Protein AF-K1TYY1-F1 (afdb_monomer_lite)

Secondary structure (DSSP, 8-state):
-EEEEEEEEE--SSSSS-SEEEE--S--SEEEEEEEE-HHHHHTT----TT-EEEEEEE-TTS-EEEEEEE-TT--S---SSSSSS-SS-SSTTSTTEEEEEETTEEEEEEE--TT-EEEEEE-S-TT--S--EEEEEEEEEPP---PPPPPP--PPPPPP-PPP-

Sequence (166 aa):
PKPVQTKADISFTDGKTPSYTYTVKGDIDALKVDVALSADAAAAGSGWNDYCSAGVAVKNPDGTVKYYQWGGASIAWAWDVNGDGVGDTKDGVGTETWVGTVGADGGQLSIPVVKGAVVDFYCLSWDKYKGVQYTLTINDEEAAVEPGEPEEPTKPGETEDPAEPG

Foldseek 3Di:
DDKDKDKDFAFADPQQAFRDKDWAQAQDQWKKKWKAFDPVCVVVVLPADQQFKKKKWKQAPVRDIAIAMEEHPPQQDADDNPPPPDGSAHGDDPGPRYFWYAHNGTTMGTGGYGHGIMMGIHGPDSNVDGDGGMMMIITHDRDDDDPPDPDDPDPDDDDDDDDDDD

Organism: NCBI:txid408170

Structure (mmCIF, N/CA/C/O backbone):
data_AF-K1TYY1-F1
#
_entry.id   AF-K1TYY1-F1
#
loop_
_atom_site.group_PDB
_atom_site.id
_atom_site.type_symbol
_atom_site.label_atom_id
_atom_site.label_alt_id
_atom_site.label_comp_id
_atom_site.label_asym_id
_atom_site.label_entity_id
_atom_site.label_seq_id
_atom_site.pdbx_PDB_ins_code
_atom_site.Cartn_x
_atom_site.Cartn_y
_atom_site.Cartn_z
_atom_site.occupancy
_atom_site.B_iso_or_equiv
_atom_site.auth_seq_id
_atom_site.auth_comp_id
_atom_site.auth_asym_id
_atom_site.auth_atom_id
_atom_site.pdbx_PDB_model_num
ATOM 1 N N . PRO A 1 1 ? -23.872 7.475 1.671 1.00 59.47 1 PRO A N 1
ATOM 2 C CA . PRO A 1 1 ? -22.390 7.472 1.771 1.00 59.47 1 PRO A CA 1
ATOM 3 C C . PRO A 1 1 ? -21.794 8.549 0.863 1.00 59.47 1 PRO A C 1
ATOM 5 O O . PRO A 1 1 ? -22.137 8.602 -0.318 1.00 59.47 1 PRO A O 1
ATOM 8 N N . LYS A 1 2 ? -20.972 9.446 1.410 1.00 57.28 2 LYS A N 1
ATOM 9 C CA . LYS A 1 2 ? -20.237 10.402 0.576 1.00 57.28 2 LYS A CA 1
ATOM 10 C C . LYS A 1 2 ? -18.851 9.804 0.335 1.00 57.28 2 LYS A C 1
ATOM 12 O O . LYS A 1 2 ? -18.134 9.621 1.316 1.00 57.28 2 LYS A O 1
ATOM 17 N N . PRO A 1 3 ? -18.469 9.493 -0.915 1.00 67.31 3 PRO A N 1
ATOM 18 C CA . PRO A 1 3 ? -17.121 9.016 -1.177 1.00 67.31 3 PRO A CA 1
ATOM 19 C C . PRO A 1 3 ? -16.129 10.109 -0.770 1.00 67.31 3 PRO A C 1
ATOM 21 O O . PRO A 1 3 ? -16.245 11.266 -1.192 1.00 67.31 3 PRO A O 1
ATOM 24 N N . VAL A 1 4 ? -15.187 9.751 0.097 1.00 80.62 4 VAL A N 1
ATOM 25 C CA . VAL A 1 4 ? -14.070 10.597 0.501 1.00 80.62 4 VAL A CA 1
ATOM 26 C C . VAL A 1 4 ? -12.876 10.158 -0.322 1.00 80.62 4 VAL A C 1
ATOM 28 O O . VAL A 1 4 ? -12.323 9.081 -0.116 1.00 80.62 4 VAL A O 1
ATOM 31 N N . GLN A 1 5 ? -12.485 11.014 -1.259 1.00 90.31 5 GLN A N 1
ATOM 32 C CA . GLN A 1 5 ? -11.305 10.790 -2.073 1.00 90.31 5 GLN A CA 1
ATOM 33 C C . GLN A 1 5 ? -10.127 11.574 -1.495 1.00 90.31 5 GLN A C 1
ATOM 35 O O . GLN A 1 5 ? -10.177 12.804 -1.406 1.00 90.31 5 GLN A O 1
ATOM 40 N N . THR A 1 6 ? -9.061 10.870 -1.126 1.00 94.19 6 THR A N 1
ATOM 41 C CA . THR A 1 6 ? -7.820 11.472 -0.629 1.00 94.19 6 THR A CA 1
ATOM 42 C C . THR A 1 6 ? -6.681 11.146 -1.580 1.00 94.19 6 THR A C 1
ATOM 44 O O . THR A 1 6 ? -6.445 9.982 -1.891 1.00 94.19 6 THR A O 1
ATOM 47 N N . LYS A 1 7 ? -5.951 12.170 -2.028 1.00 95.50 7 LYS A N 1
ATOM 48 C CA . LYS A 1 7 ? -4.720 11.979 -2.801 1.00 95.50 7 LYS A CA 1
ATOM 49 C C . LYS A 1 7 ? -3.514 11.935 -1.874 1.00 95.50 7 LYS A C 1
ATOM 51 O O . LYS A 1 7 ? -3.439 12.737 -0.943 1.00 95.50 7 LYS A O 1
ATOM 56 N N . ALA A 1 8 ? -2.586 11.030 -2.147 1.00 96.19 8 ALA A N 1
ATOM 57 C CA . ALA A 1 8 ? -1.345 10.900 -1.397 1.00 96.19 8 ALA A CA 1
ATOM 58 C C . ALA A 1 8 ? -0.182 10.590 -2.335 1.00 96.19 8 ALA A C 1
ATOM 60 O O . ALA A 1 8 ? -0.290 9.715 -3.188 1.00 96.19 8 ALA A O 1
ATOM 61 N N . ASP A 1 9 ? 0.932 11.283 -2.150 1.00 95.75 9 ASP A N 1
ATOM 62 C CA . ASP A 1 9 ? 2.165 11.016 -2.878 1.00 95.75 9 ASP A CA 1
ATOM 63 C C . ASP A 1 9 ? 3.062 10.090 -2.058 1.00 95.75 9 ASP A C 1
ATOM 65 O O . ASP A 1 9 ? 3.218 10.257 -0.846 1.00 95.75 9 ASP A O 1
ATOM 69 N N . ILE A 1 10 ? 3.634 9.097 -2.730 1.00 94.44 10 ILE A N 1
ATOM 70 C CA . ILE A 1 10 ? 4.414 8.024 -2.125 1.00 94.44 10 ILE A CA 1
ATOM 71 C C . ILE A 1 10 ? 5.829 8.049 -2.680 1.00 94.44 10 ILE A C 1
ATOM 73 O O . ILE A 1 10 ? 6.025 7.952 -3.894 1.00 94.44 10 ILE A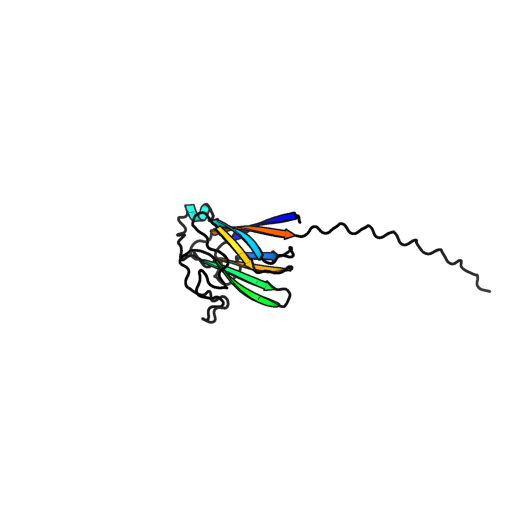 O 1
ATOM 77 N N . SER A 1 11 ? 6.804 8.099 -1.780 1.00 93.81 11 SER A N 1
ATOM 78 C CA . SER A 1 11 ? 8.235 8.107 -2.081 1.00 93.81 11 SER A CA 1
ATOM 79 C C . SER A 1 11 ? 8.972 7.112 -1.190 1.00 93.81 11 SER A C 1
ATOM 81 O O . SER A 1 11 ? 8.524 6.770 -0.094 1.00 93.81 11 SER A O 1
ATOM 83 N N . PHE A 1 12 ? 10.133 6.657 -1.639 1.00 91.81 12 PHE A N 1
ATOM 84 C CA . PHE A 1 12 ? 11.002 5.788 -0.872 1.00 91.81 12 PHE A CA 1
ATOM 85 C C . PHE A 1 12 ? 11.614 6.555 0.291 1.00 91.81 12 PHE A C 1
ATOM 87 O O . PHE A 1 12 ? 12.207 7.624 0.132 1.00 91.81 12 PHE A O 1
ATOM 94 N N . THR A 1 13 ? 11.498 5.951 1.465 1.00 88.50 13 THR A N 1
ATOM 95 C CA . THR A 1 13 ? 12.079 6.413 2.720 1.00 88.50 13 THR A CA 1
ATOM 96 C C . THR A 1 13 ? 13.329 5.577 3.023 1.00 88.50 13 THR A C 1
ATOM 98 O O . THR A 1 13 ? 14.427 5.903 2.571 1.00 88.50 13 THR A O 1
ATOM 101 N N . ASP A 1 14 ? 13.148 4.477 3.743 1.00 87.50 14 ASP A N 1
ATOM 102 C CA . ASP A 1 14 ? 14.143 3.491 4.177 1.00 87.50 14 ASP A CA 1
ATOM 103 C C . ASP A 1 14 ? 13.597 2.045 4.092 1.00 87.50 14 ASP A C 1
ATOM 105 O O . ASP A 1 14 ? 14.229 1.111 4.581 1.00 87.50 14 ASP A O 1
ATOM 109 N N . GLY A 1 15 ? 12.408 1.860 3.500 1.00 82.75 15 GLY A N 1
ATOM 110 C CA . GLY A 1 15 ? 11.692 0.580 3.427 1.00 82.75 15 GLY A CA 1
ATOM 111 C C . GLY A 1 15 ? 10.994 0.143 4.726 1.00 82.75 15 GLY A C 1
ATOM 112 O O . GLY A 1 15 ? 10.316 -0.882 4.721 1.00 82.75 15 GLY A O 1
ATOM 113 N N . LYS A 1 16 ? 11.126 0.909 5.818 1.00 85.38 16 LYS A N 1
ATOM 114 C CA . LYS A 1 16 ? 10.578 0.611 7.159 1.00 85.38 16 LYS A CA 1
ATOM 115 C C . LYS A 1 16 ? 9.711 1.725 7.738 1.00 85.38 16 LYS A C 1
ATOM 117 O O . LYS A 1 16 ? 8.896 1.488 8.627 1.00 85.38 16 LYS A O 1
ATOM 122 N N . THR A 1 17 ? 9.880 2.937 7.238 1.00 91.31 17 THR A N 1
ATOM 123 C CA . THR A 1 17 ? 9.137 4.135 7.599 1.00 91.31 17 THR A CA 1
ATOM 124 C C . THR A 1 17 ? 8.042 4.345 6.558 1.00 91.31 17 THR A C 1
ATOM 126 O O . THR A 1 17 ? 8.353 4.393 5.363 1.00 91.31 17 THR A O 1
ATOM 129 N N . PRO A 1 18 ? 6.768 4.478 6.958 1.00 94.88 18 PRO A N 1
ATOM 130 C CA . PRO A 1 18 ? 5.705 4.715 5.995 1.00 94.88 18 PRO A CA 1
ATOM 131 C C . PRO A 1 18 ? 5.905 6.055 5.289 1.00 94.88 18 PRO A C 1
ATOM 133 O O . PRO A 1 18 ? 6.283 7.050 5.906 1.00 94.88 18 PRO A O 1
ATOM 136 N N . SER A 1 19 ? 5.628 6.085 3.989 1.00 95.62 19 SER A N 1
ATOM 137 C CA . SER A 1 19 ? 5.606 7.328 3.214 1.00 95.62 19 SER A CA 1
ATOM 138 C C . SER A 1 19 ? 4.327 8.121 3.468 1.00 95.62 19 SER A C 1
ATOM 140 O O . SER A 1 19 ? 4.326 9.344 3.347 1.00 95.62 19 SER A O 1
ATOM 142 N N . TYR A 1 20 ? 3.230 7.428 3.770 1.00 97.69 20 TYR A N 1
ATOM 143 C CA . TYR A 1 20 ? 1.936 8.034 4.042 1.00 97.69 20 TYR A CA 1
ATOM 144 C C . TYR A 1 20 ? 1.117 7.143 4.971 1.00 97.69 20 TYR A C 1
ATOM 146 O O . TYR A 1 20 ? 1.197 5.918 4.891 1.00 97.69 20 TYR A O 1
ATOM 154 N N . THR A 1 21 ? 0.291 7.769 5.803 1.00 97.88 21 THR A N 1
ATOM 155 C CA . THR A 1 21 ? -0.592 7.094 6.753 1.00 97.88 21 THR A CA 1
ATOM 156 C C . THR A 1 21 ? -2.014 7.607 6.571 1.00 97.88 21 THR A C 1
ATOM 158 O O . THR A 1 21 ? -2.246 8.816 6.520 1.00 97.88 21 THR A O 1
ATOM 161 N N . TYR A 1 22 ? -2.972 6.687 6.504 1.00 97.81 22 TYR A N 1
ATOM 162 C CA . TYR A 1 22 ? -4.395 6.975 6.364 1.00 97.81 22 TYR A CA 1
ATOM 163 C C . TYR A 1 22 ? -5.203 6.291 7.466 1.00 97.81 22 TYR A C 1
ATOM 165 O O . TYR A 1 22 ? -4.930 5.147 7.808 1.00 97.81 22 TYR A O 1
ATOM 173 N N . THR A 1 23 ? -6.230 6.952 7.996 1.00 97.06 23 THR A N 1
ATOM 174 C CA . THR A 1 23 ? -7.195 6.322 8.911 1.00 97.06 23 THR A CA 1
ATOM 175 C C . THR A 1 23 ? -8.503 6.076 8.178 1.00 97.06 23 THR A C 1
ATOM 177 O O . THR A 1 23 ? -9.105 7.029 7.681 1.00 97.06 23 THR A O 1
ATOM 180 N N . VAL A 1 24 ? -8.941 4.817 8.146 1.00 95.88 24 VAL A N 1
ATOM 181 C CA . VAL A 1 24 ? -10.195 4.393 7.513 1.00 95.88 24 VAL A CA 1
ATOM 182 C C . VAL A 1 24 ? -11.383 4.963 8.279 1.00 95.88 24 VAL A C 1
ATOM 184 O O . VAL A 1 24 ? -11.506 4.790 9.493 1.00 95.88 24 VAL A O 1
ATOM 187 N N . LYS A 1 25 ? -12.265 5.647 7.562 1.00 92.62 25 LYS A N 1
ATOM 188 C CA . LYS A 1 25 ? -13.454 6.328 8.083 1.00 92.62 25 LYS A CA 1
ATOM 189 C C . LYS A 1 25 ? -14.714 5.512 7.832 1.00 92.62 25 LYS A C 1
ATOM 191 O O . LYS A 1 25 ? -15.600 5.481 8.690 1.00 92.62 25 LYS A O 1
ATOM 196 N N . GLY A 1 26 ? -14.789 4.870 6.669 1.00 90.69 26 GLY A N 1
ATOM 197 C CA . GLY A 1 26 ? -15.902 4.028 6.264 1.00 90.69 26 GLY A CA 1
ATOM 198 C C . GLY A 1 26 ? -15.996 2.729 7.052 1.00 90.69 26 GLY A C 1
ATOM 199 O O . GLY A 1 26 ? -15.002 2.202 7.548 1.00 90.69 26 GLY A O 1
ATOM 200 N N . ASP A 1 27 ? -17.219 2.216 7.158 1.00 92.31 27 ASP A N 1
ATOM 201 C CA . ASP A 1 27 ? -17.464 0.827 7.545 1.00 92.31 27 ASP A CA 1
ATOM 202 C C . ASP A 1 27 ? -17.465 -0.016 6.266 1.00 92.31 27 ASP A C 1
ATOM 204 O O . ASP A 1 27 ? -18.483 -0.143 5.586 1.00 92.31 27 ASP A O 1
ATOM 208 N N . ILE A 1 28 ? -16.267 -0.444 5.869 1.00 92.19 28 ILE A N 1
ATOM 209 C CA . ILE A 1 28 ? -15.977 -1.111 4.598 1.00 92.19 28 ILE A CA 1
ATOM 210 C C . ILE A 1 28 ? -15.106 -2.340 4.846 1.00 92.19 28 ILE A C 1
ATOM 212 O O . ILE A 1 28 ? -14.220 -2.310 5.698 1.00 92.19 28 ILE A O 1
ATOM 216 N N . ASP A 1 29 ? -15.302 -3.386 4.043 1.00 95.06 29 ASP A N 1
ATOM 217 C CA . ASP A 1 29 ? -14.478 -4.601 4.108 1.00 95.06 29 ASP A CA 1
ATOM 218 C C . ASP A 1 29 ? -13.117 -4.427 3.412 1.00 95.06 29 ASP A C 1
ATOM 220 O O . ASP A 1 29 ? -12.147 -5.131 3.708 1.00 95.06 29 ASP A O 1
ATOM 224 N N . ALA A 1 30 ? -13.037 -3.505 2.445 1.00 95.81 30 ALA A N 1
ATOM 225 C CA . ALA A 1 30 ? -11.815 -3.233 1.702 1.00 95.81 30 ALA A CA 1
ATOM 226 C C . ALA A 1 30 ? -11.694 -1.768 1.268 1.00 95.81 30 ALA A C 1
ATOM 228 O O . ALA A 1 30 ? -12.609 -1.211 0.664 1.00 95.81 30 ALA A O 1
ATOM 229 N N . LEU A 1 31 ? -10.517 -1.183 1.488 1.00 96.94 31 LEU A N 1
ATOM 230 C CA . LEU A 1 31 ? -10.147 0.140 0.999 1.00 96.94 31 LEU A CA 1
ATOM 231 C C . LEU A 1 31 ? -9.689 0.036 -0.458 1.00 96.94 31 LEU A C 1
ATOM 233 O O . LEU A 1 31 ? -8.737 -0.691 -0.770 1.00 96.94 31 LEU A O 1
ATOM 237 N N . LYS A 1 32 ? -10.362 0.767 -1.352 1.00 96.94 32 LYS A N 1
ATOM 238 C CA . LYS A 1 32 ? -9.993 0.848 -2.768 1.00 96.94 32 LYS A CA 1
ATOM 239 C C . LYS A 1 32 ? -9.019 1.992 -2.981 1.00 96.94 32 LYS A C 1
ATOM 241 O O . LYS A 1 32 ? -9.288 3.126 -2.591 1.00 96.94 32 LYS A O 1
ATOM 246 N N . VAL A 1 33 ? -7.892 1.700 -3.618 1.00 97.94 33 VAL A N 1
ATOM 247 C CA . VAL A 1 33 ? -6.860 2.703 -3.889 1.00 97.94 33 VAL A CA 1
ATOM 248 C C . VAL A 1 33 ? -6.455 2.608 -5.345 1.00 97.94 33 VAL A C 1
ATOM 250 O O . VAL A 1 33 ? -5.955 1.569 -5.769 1.00 97.94 33 VAL A O 1
ATOM 253 N N . ASP A 1 34 ? -6.653 3.678 -6.105 1.00 97.62 34 ASP A N 1
ATOM 254 C CA . ASP A 1 34 ? -6.093 3.767 -7.450 1.00 97.62 34 ASP A CA 1
ATOM 255 C C . ASP A 1 34 ? -4.646 4.251 -7.349 1.00 97.62 34 ASP A C 1
ATOM 257 O O . ASP A 1 34 ? -4.327 5.167 -6.586 1.00 97.62 34 ASP A O 1
ATOM 261 N N . VAL A 1 35 ? -3.763 3.617 -8.109 1.00 96.62 35 VAL A N 1
ATOM 262 C CA . VAL A 1 35 ? -2.325 3.873 -8.111 1.00 96.62 35 VAL A CA 1
ATOM 263 C C . VAL A 1 35 ? -1.935 4.375 -9.485 1.00 96.62 35 VAL A C 1
ATOM 265 O O . VAL A 1 35 ? -2.203 3.708 -10.482 1.00 96.62 35 VAL A O 1
ATOM 268 N N . ALA A 1 36 ? -1.254 5.512 -9.538 1.00 94.44 36 ALA A N 1
ATOM 269 C CA . ALA A 1 36 ? -0.617 6.011 -10.747 1.00 94.44 36 ALA A CA 1
ATOM 270 C C . ALA A 1 36 ? 0.889 6.146 -10.526 1.00 94.44 36 ALA A C 1
ATOM 272 O O . ALA A 1 36 ? 1.326 6.583 -9.459 1.00 94.44 36 ALA A O 1
ATOM 273 N N . LEU A 1 37 ? 1.679 5.809 -11.545 1.00 91.31 37 LEU A N 1
ATOM 274 C CA . LEU A 1 37 ? 3.092 6.168 -11.571 1.00 91.31 37 LEU A CA 1
ATOM 275 C C . LEU A 1 37 ? 3.219 7.689 -11.673 1.00 91.31 37 LEU A C 1
ATOM 277 O O . LEU A 1 37 ? 2.492 8.318 -12.446 1.00 91.31 37 LEU A O 1
ATOM 281 N N . SER A 1 38 ? 4.137 8.293 -10.923 1.00 90.06 38 SER A N 1
ATOM 282 C CA . SER A 1 38 ? 4.345 9.734 -11.050 1.00 90.06 38 SER A CA 1
ATOM 283 C C . SER A 1 38 ? 4.962 10.069 -12.416 1.00 90.06 38 SER A C 1
ATOM 285 O O . SER A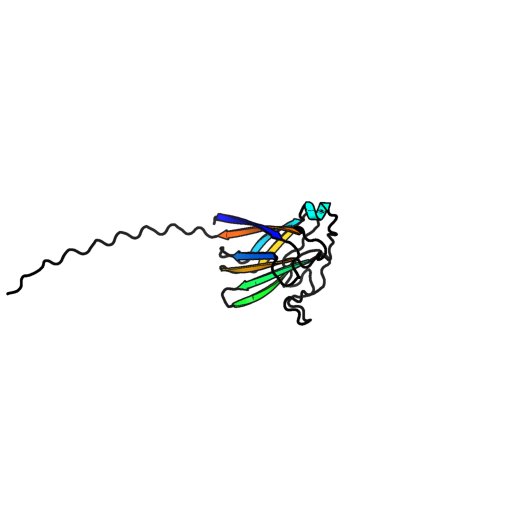 1 38 ? 5.825 9.351 -12.935 1.00 90.06 38 SER A O 1
ATOM 287 N N . ALA A 1 39 ? 4.535 11.192 -12.998 1.00 85.56 39 ALA A N 1
ATOM 288 C CA . ALA A 1 39 ? 5.086 11.674 -14.262 1.00 85.56 39 ALA A CA 1
ATOM 289 C C . ALA A 1 39 ? 6.583 12.006 -14.139 1.00 85.56 39 ALA A C 1
ATOM 291 O O . ALA A 1 39 ? 7.349 11.742 -15.065 1.00 85.56 39 ALA A O 1
ATOM 292 N N . ASP A 1 40 ? 7.009 12.526 -12.985 1.00 86.12 40 ASP A N 1
ATOM 293 C CA . ASP A 1 40 ? 8.408 12.863 -12.717 1.00 86.12 40 ASP A CA 1
ATOM 294 C C . ASP A 1 40 ? 9.286 11.617 -12.607 1.00 86.12 40 ASP A C 1
ATOM 296 O O . ASP A 1 40 ? 10.429 11.622 -13.064 1.00 86.12 40 ASP A O 1
ATOM 300 N N . ALA A 1 41 ? 8.764 10.535 -12.032 1.00 84.94 41 ALA A N 1
ATOM 301 C CA . ALA A 1 41 ? 9.468 9.266 -11.964 1.00 84.94 41 ALA A CA 1
ATOM 302 C C . ALA A 1 41 ? 9.598 8.659 -13.367 1.00 84.94 41 ALA A C 1
ATOM 304 O O . ALA A 1 41 ? 10.704 8.317 -13.793 1.00 84.94 41 ALA A O 1
ATOM 305 N N . ALA A 1 42 ? 8.506 8.635 -14.137 1.00 82.62 42 ALA A N 1
ATOM 306 C CA . ALA A 1 42 ? 8.536 8.193 -15.529 1.00 82.62 42 ALA A CA 1
ATOM 307 C C . ALA A 1 42 ? 9.544 9.003 -16.371 1.00 82.62 42 ALA A C 1
ATOM 309 O O . ALA A 1 42 ? 10.355 8.418 -17.091 1.00 82.62 42 ALA A O 1
ATOM 310 N N . ALA A 1 43 ? 9.556 10.334 -16.235 1.00 80.94 43 ALA A N 1
ATOM 311 C CA . ALA A 1 43 ? 10.475 11.228 -16.944 1.00 80.94 43 ALA A CA 1
ATOM 312 C C . ALA A 1 43 ? 11.935 11.073 -16.493 1.00 80.94 43 ALA A C 1
ATOM 314 O O . ALA A 1 43 ? 12.848 11.151 -17.315 1.00 80.94 43 ALA A O 1
ATOM 315 N N . ALA A 1 44 ? 12.166 10.801 -15.207 1.00 79.00 44 ALA A N 1
ATOM 316 C CA . ALA A 1 44 ? 13.484 10.458 -14.679 1.00 79.00 44 ALA A CA 1
ATOM 317 C C . ALA A 1 44 ? 13.974 9.076 -15.148 1.00 79.00 44 ALA A C 1
ATOM 319 O O . ALA A 1 44 ? 15.095 8.684 -14.821 1.00 79.00 44 ALA A O 1
ATOM 320 N N . GLY A 1 45 ? 13.147 8.331 -15.893 1.00 71.56 45 GLY A N 1
ATOM 321 C CA . GLY A 1 45 ? 13.434 6.964 -16.293 1.00 71.56 45 GLY A CA 1
ATOM 322 C C . GLY A 1 45 ? 13.570 6.061 -15.077 1.00 71.56 45 GLY A C 1
ATOM 323 O O . GLY A 1 45 ? 14.468 5.221 -15.060 1.00 71.56 45 GLY A O 1
ATOM 324 N N . SER A 1 46 ? 12.717 6.245 -14.059 1.00 65.06 46 SER A N 1
ATOM 325 C CA . SER A 1 46 ? 12.804 5.627 -12.725 1.00 65.06 46 SER A CA 1
ATOM 326 C C . SER A 1 46 ? 12.797 4.094 -12.699 1.00 65.06 46 SER A C 1
ATOM 328 O O . SER A 1 46 ? 12.782 3.501 -11.628 1.00 65.06 46 SER A O 1
ATOM 330 N N . GLY A 1 47 ? 12.881 3.424 -13.847 1.00 67.31 47 GLY A N 1
ATOM 331 C CA . GLY A 1 47 ? 13.184 2.004 -13.914 1.00 67.31 47 GLY A CA 1
ATOM 332 C C . GLY A 1 47 ? 12.030 1.136 -13.444 1.00 67.31 47 GLY A C 1
ATOM 333 O O . GLY A 1 47 ? 12.284 0.023 -12.979 1.00 67.31 47 GLY A O 1
ATOM 334 N N . TRP A 1 48 ? 10.784 1.626 -13.559 1.00 84.50 48 TRP A N 1
ATOM 335 C CA . TRP A 1 48 ? 9.609 0.785 -13.348 1.00 84.50 48 TRP A CA 1
ATOM 336 C C . TRP A 1 48 ? 9.744 -0.518 -14.128 1.00 84.50 48 TRP A C 1
ATOM 338 O O . TRP A 1 48 ? 10.075 -0.525 -15.314 1.00 84.50 48 TRP A O 1
ATOM 348 N N . ASN A 1 49 ? 9.508 -1.617 -13.426 1.00 87.94 49 ASN A N 1
ATOM 349 C CA . ASN A 1 49 ? 9.494 -2.957 -13.971 1.00 87.94 49 ASN A CA 1
ATOM 350 C C . ASN A 1 49 ? 8.647 -3.850 -13.064 1.00 87.94 49 ASN A C 1
ATOM 352 O O . ASN A 1 49 ? 8.359 -3.503 -11.919 1.00 87.94 49 ASN A O 1
ATOM 356 N N . ASP A 1 50 ? 8.319 -5.038 -13.557 1.00 90.06 50 ASP A N 1
ATOM 357 C CA . ASP A 1 50 ? 7.419 -5.959 -12.868 1.00 90.06 50 ASP A CA 1
ATOM 358 C C . ASP A 1 50 ? 7.975 -6.549 -11.555 1.00 90.06 50 ASP A C 1
ATOM 360 O O . ASP A 1 50 ? 7.249 -7.258 -10.860 1.00 90.06 50 ASP A O 1
ATOM 364 N N . TYR A 1 51 ? 9.231 -6.264 -11.196 1.00 90.25 51 TYR A N 1
ATOM 365 C CA . TYR A 1 51 ? 9.857 -6.658 -9.928 1.00 90.25 51 TYR A CA 1
ATOM 366 C C . TYR A 1 51 ? 9.843 -5.549 -8.873 1.00 90.25 51 TYR A C 1
ATOM 368 O O . TYR A 1 51 ? 10.347 -5.744 -7.766 1.00 90.25 51 TYR A O 1
ATOM 376 N N . CYS A 1 52 ? 9.291 -4.383 -9.195 1.00 91.50 52 CYS A N 1
ATOM 377 C CA . CYS A 1 52 ? 9.134 -3.302 -8.239 1.00 91.50 52 CYS A CA 1
ATOM 378 C C . CYS A 1 52 ? 7.856 -3.517 -7.407 1.00 91.50 52 CYS A C 1
ATOM 380 O O . CYS A 1 52 ? 6.785 -3.807 -7.945 1.00 91.50 52 CYS A O 1
ATOM 382 N N . SER A 1 53 ? 7.968 -3.372 -6.089 1.00 92.19 53 SER A N 1
ATOM 383 C CA . SER A 1 53 ? 6.855 -3.474 -5.146 1.00 92.19 53 SER A CA 1
ATOM 384 C C . SER A 1 53 ? 6.778 -2.302 -4.175 1.00 92.19 53 SER A C 1
ATOM 386 O O . SER A 1 53 ? 7.671 -1.446 -4.069 1.00 92.19 53 SER A O 1
ATOM 388 N N . ALA A 1 54 ? 5.663 -2.296 -3.465 1.00 94.81 54 ALA A N 1
ATOM 389 C CA . ALA A 1 54 ? 5.343 -1.443 -2.350 1.00 94.81 54 ALA A CA 1
ATOM 390 C C . ALA A 1 54 ? 4.551 -2.253 -1.310 1.00 94.81 54 ALA A C 1
ATOM 392 O O . ALA A 1 54 ? 4.024 -3.336 -1.587 1.00 94.81 54 ALA A O 1
ATOM 393 N N . GLY A 1 55 ? 4.515 -1.734 -0.089 1.00 95.25 55 GLY A N 1
ATOM 394 C CA . GLY A 1 55 ? 3.972 -2.423 1.074 1.00 95.25 55 GLY A CA 1
ATOM 395 C C . GLY A 1 55 ? 2.816 -1.663 1.706 1.00 95.25 55 GLY A C 1
ATOM 396 O O . GLY A 1 55 ? 2.709 -0.441 1.569 1.00 95.25 55 GLY A O 1
ATOM 397 N N . VAL A 1 56 ? 1.956 -2.387 2.417 1.00 97.19 56 VAL A N 1
ATOM 398 C CA . VAL A 1 56 ? 0.907 -1.815 3.262 1.00 97.19 56 VAL A CA 1
ATOM 399 C C . VAL A 1 56 ? 0.905 -2.509 4.619 1.00 97.19 56 VAL A C 1
ATOM 401 O O . VAL A 1 56 ? 0.879 -3.737 4.675 1.00 97.19 56 VAL A O 1
ATOM 404 N N . ALA A 1 57 ? 0.877 -1.736 5.704 1.00 97.12 57 ALA A N 1
ATOM 405 C CA . ALA A 1 57 ? 0.581 -2.250 7.039 1.00 97.12 57 ALA A CA 1
ATOM 406 C C . ALA A 1 57 ? -0.788 -1.737 7.500 1.00 97.12 57 ALA A C 1
ATOM 408 O O . ALA A 1 57 ? -1.034 -0.533 7.513 1.00 97.12 57 ALA A O 1
ATOM 409 N N . VAL A 1 58 ? -1.679 -2.648 7.882 1.00 98.19 58 VAL A N 1
ATOM 410 C CA . VAL A 1 58 ? -3.018 -2.344 8.398 1.00 98.19 58 VAL A CA 1
ATOM 411 C C . VAL A 1 58 ? -3.035 -2.621 9.892 1.00 98.19 58 VAL A C 1
ATOM 413 O O . VAL A 1 58 ? -2.982 -3.777 10.311 1.00 98.19 58 VAL A O 1
ATOM 416 N N . LYS A 1 59 ? -3.109 -1.559 10.691 1.00 98.19 59 LYS A N 1
ATOM 417 C CA . LYS A 1 59 ? -3.225 -1.601 12.151 1.00 98.19 59 LYS A CA 1
ATOM 418 C C . LYS A 1 59 ? -4.696 -1.472 12.522 1.00 98.19 59 LYS A C 1
ATOM 420 O O . LYS A 1 59 ? -5.284 -0.401 12.367 1.00 98.19 59 LYS A O 1
ATOM 425 N N . ASN A 1 60 ? -5.294 -2.560 12.981 1.00 97.62 60 ASN A N 1
ATOM 426 C CA . ASN A 1 60 ? -6.701 -2.584 13.354 1.00 97.62 60 ASN A CA 1
ATOM 427 C C . ASN A 1 60 ? -6.918 -1.962 14.744 1.00 97.62 60 ASN A C 1
ATOM 429 O O . ASN A 1 60 ? -6.007 -1.975 15.578 1.00 97.62 60 ASN A O 1
ATOM 433 N N . PRO A 1 61 ? -8.134 -1.468 15.039 1.00 97.12 61 PRO A N 1
ATOM 434 C CA . PRO A 1 61 ? -8.469 -0.929 16.359 1.00 97.12 61 PRO A CA 1
ATOM 435 C C . PRO A 1 61 ? -8.300 -1.925 17.517 1.00 97.12 61 PRO A C 1
ATOM 437 O O . PRO A 1 61 ? -8.118 -1.509 18.657 1.00 97.12 61 PRO A O 1
ATOM 440 N N . ASP A 1 62 ? -8.344 -3.231 17.237 1.00 96.12 62 ASP A N 1
ATOM 441 C CA . ASP A 1 62 ? -8.113 -4.299 18.220 1.00 96.12 62 ASP A CA 1
ATOM 442 C C . ASP A 1 62 ? -6.624 -4.518 18.563 1.00 96.12 62 ASP A C 1
ATOM 444 O O . ASP A 1 62 ? -6.297 -5.355 19.404 1.00 96.12 62 ASP A O 1
ATOM 448 N N . GLY A 1 63 ? -5.719 -3.764 17.929 1.00 95.62 63 GLY A N 1
ATOM 449 C CA . GLY A 1 63 ? -4.272 -3.844 18.124 1.00 95.62 63 GLY A CA 1
ATOM 450 C C . GLY A 1 63 ? -3.563 -4.850 17.215 1.00 95.62 63 GLY A C 1
ATOM 451 O O . GLY A 1 63 ? -2.333 -4.916 17.241 1.00 95.62 63 GLY A O 1
ATOM 452 N N . THR A 1 64 ? -4.289 -5.614 16.394 1.00 96.38 64 THR A N 1
ATOM 453 C CA . THR A 1 64 ? -3.673 -6.515 15.411 1.00 96.38 64 THR A CA 1
ATOM 454 C C . THR A 1 64 ? -3.081 -5.735 14.239 1.00 96.38 64 THR A C 1
ATOM 456 O O . THR A 1 64 ? -3.619 -4.711 13.814 1.00 96.38 64 THR A O 1
ATOM 459 N N . VAL A 1 65 ? -1.973 -6.236 13.687 1.00 95.94 65 VAL A N 1
ATOM 460 C CA . VAL A 1 65 ? -1.340 -5.674 12.487 1.00 95.94 65 VAL A CA 1
ATOM 461 C C . VAL A 1 65 ? -1.288 -6.739 11.402 1.00 95.94 65 VAL A C 1
ATOM 463 O O . VAL A 1 65 ? -0.897 -7.875 11.665 1.00 95.94 65 VAL A O 1
ATOM 466 N N . LYS A 1 66 ? -1.700 -6.378 10.187 1.00 95.75 66 LYS A N 1
ATOM 467 C CA . LYS A 1 66 ? -1.592 -7.223 8.992 1.00 95.75 66 LYS A CA 1
ATOM 468 C C . LYS A 1 66 ? -0.744 -6.529 7.938 1.00 95.75 66 LYS A C 1
ATOM 470 O O . LYS A 1 66 ? -0.889 -5.325 7.737 1.00 95.75 66 LYS A O 1
ATOM 475 N N . TYR A 1 67 ? 0.091 -7.295 7.248 1.00 95.62 67 TYR A N 1
ATOM 476 C CA . TYR A 1 67 ? 0.984 -6.788 6.213 1.00 95.62 67 TYR A CA 1
ATOM 477 C C . TYR A 1 67 ? 0.579 -7.321 4.846 1.00 95.62 67 TYR A C 1
ATOM 479 O O . TYR A 1 67 ? 0.214 -8.488 4.695 1.00 95.62 67 TYR A O 1
ATOM 487 N N . TYR A 1 68 ? 0.649 -6.449 3.849 1.00 96.38 68 TYR A N 1
ATOM 488 C CA . TYR A 1 68 ? 0.298 -6.750 2.471 1.00 96.38 68 TYR A CA 1
ATOM 489 C C . TYR A 1 68 ? 1.329 -6.159 1.512 1.00 96.38 68 TYR A C 1
ATOM 491 O O . TYR A 1 68 ? 2.004 -5.178 1.827 1.00 96.38 68 TYR A O 1
ATOM 499 N N . GLN A 1 69 ? 1.412 -6.737 0.318 1.00 95.81 69 GLN A N 1
ATOM 500 C CA . GLN A 1 69 ? 2.231 -6.252 -0.785 1.00 95.81 69 GLN A CA 1
ATOM 501 C C . GLN A 1 69 ? 1.383 -5.966 -2.022 1.00 95.81 69 GLN A C 1
ATOM 503 O O . GLN A 1 69 ? 0.342 -6.586 -2.263 1.00 95.81 69 GLN A O 1
ATOM 508 N N . TRP A 1 70 ? 1.870 -5.030 -2.822 1.00 96.62 70 TRP A N 1
ATOM 509 C CA . TRP A 1 70 ? 1.368 -4.727 -4.154 1.00 96.62 70 TRP A CA 1
ATOM 510 C C . TRP A 1 70 ? 2.519 -4.286 -5.053 1.00 96.62 70 TRP A C 1
ATOM 512 O O . TRP A 1 70 ? 3.614 -3.974 -4.581 1.00 96.62 70 TRP A O 1
ATOM 522 N N . GLY A 1 71 ? 2.286 -4.255 -6.360 1.00 95.31 71 GLY A N 1
ATOM 523 C CA . GLY A 1 71 ? 3.301 -3.839 -7.322 1.00 95.31 71 GLY A CA 1
ATOM 524 C C . GLY A 1 71 ? 3.255 -4.658 -8.596 1.00 95.31 71 GLY A C 1
ATOM 525 O O . GLY A 1 71 ? 2.181 -5.003 -9.079 1.00 95.31 71 GLY A O 1
ATOM 526 N N . GLY A 1 72 ? 4.424 -4.940 -9.154 1.00 94.62 72 GLY A N 1
ATOM 527 C CA . GLY A 1 72 ? 4.548 -5.522 -10.478 1.00 94.62 72 GLY A CA 1
ATOM 528 C C . GLY A 1 72 ? 4.115 -6.985 -10.546 1.00 94.62 72 GLY A C 1
ATOM 529 O O . GLY A 1 72 ? 4.012 -7.686 -9.539 1.00 94.62 72 GLY A O 1
ATOM 530 N N . ALA A 1 73 ? 3.865 -7.467 -11.762 1.00 94.25 73 ALA A N 1
ATOM 531 C CA . ALA A 1 73 ? 3.360 -8.820 -11.998 1.00 94.25 73 ALA A CA 1
ATOM 532 C C . ALA A 1 73 ? 4.391 -9.942 -11.746 1.00 94.25 73 ALA A C 1
ATOM 534 O O . ALA A 1 73 ? 4.027 -11.115 -11.787 1.00 94.25 73 ALA A O 1
ATOM 535 N N . SER A 1 74 ? 5.660 -9.603 -11.495 1.00 94.12 74 SER A N 1
ATOM 536 C CA . SER A 1 74 ? 6.766 -10.555 -11.308 1.00 94.12 74 SER A CA 1
ATOM 537 C C . SER A 1 74 ? 7.287 -10.605 -9.866 1.00 94.12 74 SER A C 1
ATOM 539 O O . SER A 1 74 ? 8.340 -11.192 -9.612 1.00 94.12 74 SER A O 1
ATOM 541 N N . ILE A 1 75 ? 6.575 -10.009 -8.903 1.00 93.50 75 ILE A N 1
ATOM 542 C CA . ILE A 1 75 ? 6.930 -10.135 -7.485 1.00 93.50 75 ILE A CA 1
ATOM 543 C C . ILE A 1 75 ? 6.690 -11.570 -7.019 1.00 93.50 75 ILE A C 1
ATOM 545 O O . ILE A 1 75 ? 5.568 -12.070 -7.071 1.00 93.50 75 ILE A O 1
ATOM 549 N N . ALA A 1 76 ? 7.752 -12.197 -6.518 1.00 92.19 76 ALA A N 1
ATOM 550 C CA . ALA A 1 76 ? 7.752 -13.553 -5.970 1.00 92.19 76 ALA A CA 1
ATOM 551 C C . ALA A 1 76 ? 8.546 -13.639 -4.650 1.00 92.19 76 ALA A C 1
ATOM 553 O O . ALA A 1 76 ? 9.096 -14.684 -4.318 1.00 92.19 76 ALA A O 1
ATOM 554 N N . TRP A 1 77 ? 8.676 -12.519 -3.932 1.00 89.31 77 TRP A N 1
ATOM 555 C CA . TRP A 1 77 ? 9.433 -12.420 -2.683 1.00 89.31 77 TRP A CA 1
ATOM 556 C C . TRP A 1 77 ? 8.569 -11.850 -1.558 1.00 89.31 77 TRP A C 1
ATOM 558 O O . TRP A 1 77 ? 7.617 -11.103 -1.796 1.00 89.31 77 TRP A O 1
ATOM 568 N N . ALA A 1 78 ? 8.918 -12.214 -0.328 1.00 88.69 78 ALA A N 1
ATOM 569 C CA . ALA A 1 78 ? 8.258 -11.763 0.885 1.00 88.69 78 ALA A CA 1
ATOM 570 C C . ALA A 1 78 ? 8.918 -10.497 1.448 1.00 88.69 78 ALA A C 1
ATOM 572 O O . ALA A 1 78 ? 10.139 -10.427 1.584 1.00 88.69 78 ALA A O 1
ATOM 573 N N . TRP A 1 79 ? 8.108 -9.504 1.799 1.00 90.31 79 TRP A N 1
ATOM 574 C CA . TRP A 1 79 ? 8.557 -8.305 2.498 1.00 90.31 79 TRP A CA 1
ATOM 575 C C . TRP A 1 79 ? 8.760 -8.583 3.987 1.00 90.31 79 TRP A C 1
ATOM 577 O O . TRP A 1 79 ? 7.824 -8.991 4.669 1.00 90.31 79 TRP A O 1
ATOM 587 N N . ASP A 1 80 ? 9.985 -8.352 4.453 1.00 87.88 80 ASP A N 1
ATOM 588 C CA . ASP A 1 80 ? 10.388 -8.304 5.860 1.00 87.88 80 ASP A CA 1
ATOM 589 C C . ASP A 1 80 ? 10.285 -6.850 6.352 1.00 87.88 80 ASP A C 1
ATOM 591 O O . ASP A 1 80 ? 11.095 -5.984 5.999 1.00 87.88 80 ASP A O 1
ATOM 595 N N . VAL A 1 81 ? 9.224 -6.562 7.098 1.00 85.56 81 VAL A N 1
ATOM 596 C CA . VAL A 1 81 ? 8.865 -5.218 7.564 1.00 85.56 81 VAL A CA 1
ATOM 597 C C . VAL A 1 81 ? 9.708 -4.854 8.778 1.00 85.56 81 VAL A C 1
ATOM 599 O O . VAL A 1 81 ? 10.173 -3.716 8.917 1.00 85.56 81 VAL A O 1
ATOM 602 N N . ASN A 1 82 ? 9.890 -5.814 9.683 1.00 82.62 82 ASN A N 1
ATOM 603 C CA . ASN A 1 82 ? 10.529 -5.590 10.974 1.00 82.62 82 ASN A CA 1
ATOM 604 C C . ASN A 1 82 ? 12.079 -5.689 10.885 1.00 82.62 82 ASN A C 1
ATOM 606 O O . ASN A 1 82 ? 12.798 -5.047 11.663 1.00 82.62 82 ASN A O 1
ATOM 610 N N . GLY A 1 83 ? 12.612 -6.344 9.853 1.00 81.75 83 GLY A N 1
ATOM 611 C CA . GLY A 1 83 ? 14.035 -6.538 9.590 1.00 81.75 83 GLY A CA 1
ATOM 612 C C . GLY A 1 83 ? 14.673 -7.701 10.349 1.00 81.75 83 GLY A C 1
ATOM 613 O O . GLY A 1 83 ? 15.880 -7.636 10.602 1.00 81.75 83 GLY A O 1
ATOM 614 N N . ASP A 1 84 ? 13.900 -8.696 10.774 1.00 85.12 84 ASP A N 1
ATOM 615 C CA . ASP A 1 84 ? 14.380 -9.882 11.490 1.00 85.12 84 ASP A CA 1
ATOM 616 C C . ASP A 1 84 ? 14.883 -10.998 10.553 1.00 85.12 84 ASP A C 1
ATOM 618 O O . ASP A 1 84 ? 15.425 -12.006 11.018 1.00 85.12 84 ASP A O 1
ATOM 622 N N . GLY A 1 85 ? 14.781 -10.794 9.237 1.00 82.75 85 GLY A N 1
ATOM 623 C CA . GLY A 1 85 ? 15.164 -11.751 8.204 1.00 82.75 85 GLY A CA 1
ATOM 624 C C . GLY A 1 85 ? 14.063 -12.750 7.842 1.00 82.75 85 GLY A C 1
ATOM 625 O O . GLY A 1 85 ? 14.315 -13.640 7.023 1.00 82.75 85 GLY A O 1
ATOM 626 N N . VAL A 1 86 ? 12.867 -12.626 8.420 1.00 83.31 86 VAL A N 1
ATOM 627 C CA . VAL A 1 86 ? 11.675 -13.419 8.115 1.00 83.31 86 VAL A CA 1
ATOM 628 C C . VAL A 1 86 ? 10.655 -12.529 7.410 1.00 83.31 86 VAL A C 1
ATOM 630 O O . VAL A 1 86 ? 10.318 -11.441 7.853 1.00 83.31 86 VAL A O 1
ATOM 633 N N . GLY A 1 87 ? 10.142 -12.998 6.274 1.00 81.56 87 GLY A N 1
ATOM 634 C CA . GLY A 1 87 ? 9.105 -12.272 5.551 1.00 81.56 87 GLY A CA 1
ATOM 635 C C . GLY A 1 87 ? 7.793 -12.215 6.337 1.00 81.56 87 GLY A C 1
ATOM 636 O O . GLY A 1 87 ? 7.218 -13.255 6.654 1.00 81.56 87 GLY A O 1
ATOM 637 N N . ASP A 1 88 ? 7.281 -11.009 6.573 1.00 86.44 88 ASP A N 1
ATOM 638 C CA . ASP A 1 88 ? 5.971 -10.755 7.190 1.00 86.44 88 ASP A CA 1
ATOM 639 C C . ASP A 1 88 ? 4.807 -10.946 6.195 1.00 86.44 88 ASP A C 1
ATOM 641 O O . ASP A 1 88 ? 3.630 -10.906 6.559 1.00 86.44 88 ASP A O 1
ATOM 645 N N . THR A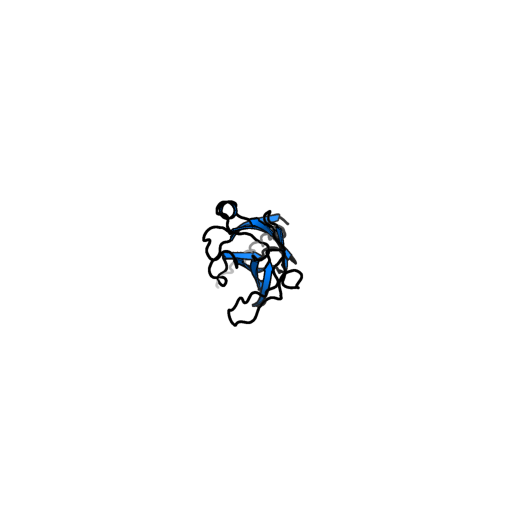 1 89 ? 5.128 -11.152 4.915 1.00 87.00 89 THR A N 1
ATOM 646 C CA . THR A 1 89 ? 4.173 -11.435 3.834 1.00 87.00 89 THR A CA 1
ATOM 647 C C . THR A 1 89 ? 4.531 -12.736 3.113 1.00 87.00 89 THR A C 1
ATOM 649 O O . THR A 1 89 ? 5.626 -13.262 3.277 1.00 87.00 89 THR A O 1
ATOM 652 N N . LYS A 1 90 ? 3.608 -13.292 2.320 1.00 85.19 90 LYS A N 1
ATOM 653 C CA . LYS A 1 90 ? 3.875 -14.464 1.466 1.00 85.19 90 LYS A CA 1
ATOM 654 C C . LYS A 1 90 ? 4.586 -14.059 0.163 1.00 85.19 90 LYS A C 1
ATOM 656 O O . LYS A 1 90 ? 4.729 -12.869 -0.115 1.00 85.19 90 LYS A O 1
ATOM 661 N N . ASP A 1 91 ? 4.992 -15.055 -0.634 1.00 84.31 91 ASP A N 1
ATOM 662 C CA . ASP A 1 91 ? 5.789 -14.947 -1.875 1.00 84.31 91 ASP A CA 1
ATOM 663 C C . ASP A 1 91 ? 5.089 -14.209 -3.044 1.00 84.31 91 ASP A C 1
ATOM 665 O O . ASP A 1 91 ? 4.923 -14.744 -4.139 1.00 84.31 91 ASP A O 1
ATOM 669 N N . GLY A 1 92 ? 4.686 -12.955 -2.840 1.00 84.31 92 GLY A N 1
ATOM 670 C CA . GLY A 1 92 ? 4.279 -12.045 -3.906 1.00 84.31 92 GLY A CA 1
ATOM 671 C C . GLY A 1 92 ? 2.915 -12.325 -4.539 1.00 84.31 92 GLY A C 1
ATOM 672 O O . GLY A 1 92 ? 1.926 -12.577 -3.846 1.00 84.31 92 GLY A O 1
ATOM 673 N N . VAL A 1 93 ? 2.842 -12.181 -5.864 1.00 91.94 93 VAL A N 1
ATOM 674 C CA . VAL A 1 93 ? 1.594 -12.137 -6.643 1.00 91.94 93 VAL A CA 1
ATOM 675 C C . VAL A 1 93 ? 0.729 -13.381 -6.421 1.00 91.94 93 VAL A C 1
ATOM 677 O O . VAL A 1 93 ? 1.203 -14.511 -6.474 1.00 91.94 93 VAL A O 1
ATOM 680 N N . GLY A 1 94 ? -0.577 -13.176 -6.221 1.00 90.31 94 GLY A N 1
ATOM 681 C CA . GLY A 1 94 ? -1.559 -14.263 -6.096 1.00 90.31 94 GLY A CA 1
ATOM 682 C C . GLY A 1 94 ? -1.589 -14.948 -4.726 1.00 90.31 94 GLY A C 1
ATOM 683 O O . GLY A 1 94 ? -2.357 -15.889 -4.529 1.00 90.31 94 GLY A O 1
ATOM 684 N N . THR A 1 95 ? -0.790 -14.474 -3.772 1.00 92.06 95 THR A N 1
ATOM 685 C CA . THR A 1 95 ? -0.849 -14.919 -2.377 1.00 92.06 95 THR A CA 1
ATOM 686 C C . THR A 1 95 ? -1.920 -14.158 -1.589 1.00 92.06 95 THR A C 1
ATOM 688 O O . THR A 1 95 ? -2.420 -13.126 -2.027 1.00 92.06 95 THR A O 1
ATOM 691 N N . GLU A 1 96 ? -2.272 -14.637 -0.391 1.00 92.38 96 GLU A N 1
ATOM 692 C CA . GLU A 1 96 ? -3.279 -13.975 0.462 1.00 92.38 96 GLU A CA 1
ATOM 693 C C . GLU A 1 96 ? -2.868 -12.565 0.918 1.00 92.38 96 GLU A C 1
ATOM 695 O O . GLU A 1 96 ? -3.718 -11.753 1.273 1.00 92.38 96 GLU A O 1
ATOM 700 N N . THR A 1 97 ? -1.564 -12.278 0.914 1.00 94.69 97 THR A N 1
ATOM 701 C CA . THR A 1 97 ? -1.007 -10.976 1.284 1.00 94.69 97 THR A CA 1
ATOM 702 C C . THR A 1 97 ? -0.862 -10.044 0.079 1.00 94.69 97 THR A C 1
ATOM 704 O O . THR A 1 97 ? -0.344 -8.941 0.229 1.00 94.69 97 THR A O 1
ATOM 707 N N . TRP A 1 98 ? -1.294 -10.456 -1.118 1.00 96.69 98 TRP A N 1
ATOM 708 C CA . TRP A 1 98 ? -1.241 -9.640 -2.329 1.00 96.69 98 TRP A CA 1
ATOM 709 C C . TRP A 1 98 ? -2.533 -8.845 -2.525 1.00 96.69 98 TRP A C 1
ATOM 711 O O . TRP A 1 98 ? -3.605 -9.428 -2.677 1.00 96.69 98 TRP A O 1
ATOM 721 N N . VAL A 1 99 ? -2.438 -7.513 -2.563 1.00 97.44 99 VAL A N 1
ATOM 722 C CA . VAL A 1 99 ? -3.621 -6.626 -2.622 1.00 97.44 99 VAL A CA 1
ATOM 723 C C . VAL A 1 99 ? -3.808 -5.907 -3.953 1.00 97.44 99 VAL A C 1
ATOM 725 O O . VAL A 1 99 ? -4.836 -5.258 -4.147 1.00 97.44 99 VAL A O 1
ATOM 728 N N . GLY A 1 100 ? -2.867 -6.027 -4.891 1.00 97.00 100 GLY A N 1
ATOM 729 C CA . GLY A 1 100 ? -3.051 -5.479 -6.232 1.00 97.00 100 GLY A CA 1
ATOM 730 C C . GLY A 1 100 ? -1.808 -5.539 -7.108 1.00 97.00 100 GLY A C 1
ATOM 731 O O . GLY A 1 100 ? -0.685 -5.349 -6.644 1.00 97.00 100 GLY A O 1
ATOM 732 N N . THR A 1 101 ? -2.034 -5.779 -8.398 1.00 96.56 101 THR A N 1
ATOM 733 C CA . THR A 1 101 ? -0.999 -5.690 -9.429 1.00 96.56 101 THR A CA 1
ATOM 734 C C . THR A 1 101 ? -1.110 -4.344 -10.135 1.00 96.56 101 THR A C 1
ATOM 736 O O . THR A 1 101 ? -2.188 -3.955 -10.583 1.00 96.56 101 THR A O 1
ATOM 739 N N . VAL A 1 102 ? 0.008 -3.634 -10.217 1.00 93.69 102 VAL A N 1
ATOM 740 C CA . VAL A 1 102 ? 0.145 -2.302 -10.807 1.00 93.69 102 VAL A CA 1
ATOM 741 C C . VAL A 1 102 ? 1.122 -2.409 -11.972 1.00 93.69 102 VAL A C 1
ATOM 743 O O . VAL A 1 102 ? 2.156 -3.060 -11.847 1.00 93.69 102 VAL A O 1
ATOM 746 N N . GLY A 1 103 ? 0.775 -1.811 -13.110 1.00 89.25 103 GLY A N 1
ATOM 747 C CA . GLY A 1 103 ? 1.637 -1.716 -14.288 1.00 89.25 103 GLY A CA 1
ATOM 748 C C . GLY A 1 103 ? 2.197 -0.307 -14.480 1.00 89.25 103 GLY A C 1
ATOM 749 O O . GLY A 1 103 ? 2.012 0.574 -13.642 1.00 89.25 103 GLY A O 1
ATOM 750 N N . ALA A 1 104 ? 2.851 -0.074 -15.622 1.00 84.38 104 ALA A N 1
ATOM 751 C CA . ALA A 1 104 ? 3.382 1.250 -15.972 1.00 84.38 104 ALA A CA 1
ATOM 752 C C . ALA A 1 104 ? 2.280 2.322 -16.055 1.00 84.38 104 ALA A C 1
ATOM 754 O O . ALA A 1 104 ? 2.509 3.474 -15.698 1.00 84.38 104 ALA A O 1
ATOM 755 N N . ASP A 1 105 ? 1.077 1.915 -16.468 1.00 87.50 105 ASP A N 1
ATOM 756 C CA . ASP A 1 105 ? -0.104 2.774 -16.584 1.00 87.50 105 ASP A CA 1
ATOM 757 C C . ASP A 1 105 ? -0.880 2.921 -15.261 1.00 87.50 105 ASP A C 1
ATOM 759 O O . ASP A 1 105 ? -1.940 3.545 -15.225 1.00 87.50 105 ASP A O 1
ATOM 763 N N . GLY A 1 106 ? -0.367 2.351 -14.165 1.00 90.81 106 GLY A N 1
ATOM 764 C CA . GLY A 1 106 ? -1.046 2.308 -12.877 1.00 90.81 106 GLY A CA 1
ATOM 765 C C . GLY A 1 106 ? -1.833 1.017 -12.638 1.00 90.81 106 GLY A C 1
ATOM 766 O O . GLY A 1 106 ? -1.595 -0.019 -13.265 1.00 90.81 106 GLY A O 1
ATOM 767 N N . GLY A 1 107 ? -2.736 1.056 -11.663 1.00 94.69 107 GLY A N 1
ATOM 768 C CA . GLY A 1 107 ? -3.555 -0.085 -11.257 1.00 94.69 107 GLY A CA 1
ATOM 769 C C . GLY A 1 107 ? -4.454 0.244 -10.071 1.00 94.69 107 GLY A C 1
ATOM 770 O O . GLY A 1 107 ? -4.538 1.394 -9.645 1.00 94.69 107 GLY A O 1
ATOM 771 N N . GLN A 1 108 ? -5.119 -0.771 -9.526 1.00 97.00 108 GLN A N 1
ATOM 772 C CA . GLN A 1 108 ? -5.985 -0.622 -8.359 1.00 97.00 108 GLN A CA 1
ATOM 773 C C . GLN A 1 108 ? -5.626 -1.647 -7.285 1.00 97.00 108 GLN A C 1
ATOM 775 O O . GLN A 1 108 ? -5.327 -2.805 -7.583 1.00 97.00 108 GLN A O 1
ATOM 780 N N . LEU A 1 109 ? -5.696 -1.212 -6.030 1.00 98.00 109 LEU A N 1
ATOM 781 C CA . LEU A 1 109 ? -5.533 -2.040 -4.844 1.00 98.00 109 LEU A CA 1
ATOM 782 C C . LEU A 1 109 ? -6.885 -2.297 -4.177 1.00 98.00 109 LEU A C 1
ATOM 784 O O . LEU A 1 109 ? -7.777 -1.443 -4.180 1.00 98.00 109 LEU A O 1
ATOM 788 N N . SER A 1 110 ? -7.006 -3.461 -3.547 1.00 97.56 110 SER A N 1
ATOM 789 C CA . SER A 1 110 ? -8.125 -3.832 -2.684 1.00 97.56 110 SER A CA 1
ATOM 790 C C . SER A 1 110 ? -7.580 -4.306 -1.341 1.00 97.56 110 SER A C 1
ATOM 792 O O . SER A 1 110 ? -7.250 -5.479 -1.186 1.00 97.56 110 SER A O 1
ATOM 794 N N . ILE A 1 111 ? -7.464 -3.388 -0.382 1.00 98.19 111 ILE A N 1
ATOM 795 C CA . ILE A 1 111 ? -6.789 -3.637 0.897 1.00 98.19 111 ILE A CA 1
ATOM 796 C C . ILE A 1 111 ? -7.833 -4.030 1.948 1.00 98.19 111 ILE A C 1
ATOM 798 O O . ILE A 1 111 ? -8.693 -3.200 2.237 1.00 98.19 111 ILE A O 1
ATOM 802 N N . PRO A 1 112 ? -7.776 -5.232 2.550 1.00 97.75 112 PRO A N 1
ATOM 803 C CA . PRO A 1 112 ? -8.702 -5.614 3.613 1.00 97.75 112 PRO A CA 1
ATOM 804 C C . PRO A 1 112 ? -8.517 -4.730 4.850 1.00 97.75 112 PRO A C 1
ATOM 806 O O . PRO A 1 112 ? -7.407 -4.642 5.385 1.00 97.75 112 PRO A O 1
ATOM 809 N N . VAL A 1 113 ? -9.593 -4.095 5.313 1.00 97.44 113 VAL A N 1
ATOM 810 C CA . VAL A 1 113 ? -9.581 -3.153 6.444 1.00 97.44 113 VAL A CA 1
ATOM 811 C C . VAL A 1 113 ? -10.874 -3.253 7.254 1.00 97.44 113 VAL A C 1
ATOM 813 O O . VAL A 1 113 ? -11.811 -3.936 6.859 1.00 97.44 113 VAL A O 1
ATOM 816 N N . VAL A 1 114 ? -10.913 -2.554 8.385 1.00 96.12 114 VAL A N 1
ATOM 817 C CA . VAL A 1 114 ? -12.136 -2.248 9.138 1.00 96.12 114 VAL A CA 1
ATOM 818 C C . VAL A 1 114 ? -12.174 -0.755 9.452 1.00 96.12 114 VAL A C 1
ATOM 820 O O . VAL A 1 114 ? -11.141 -0.076 9.401 1.00 96.12 114 VAL A O 1
ATOM 823 N N . LYS A 1 115 ? -13.345 -0.238 9.831 1.00 95.19 115 LYS A N 1
ATOM 824 C CA . LYS A 1 115 ? -13.484 1.148 10.287 1.00 95.19 115 LYS A CA 1
ATOM 825 C C . LYS A 1 115 ? -12.489 1.475 11.404 1.00 95.19 115 LYS A C 1
ATOM 827 O O . LYS A 1 115 ? -12.355 0.730 12.372 1.00 95.19 115 LYS A O 1
ATOM 832 N N . GLY A 1 116 ? -11.811 2.612 11.282 1.00 95.38 116 GLY A N 1
ATOM 833 C CA . GLY A 1 116 ? -10.817 3.083 12.245 1.00 95.38 116 GLY A CA 1
ATOM 834 C C . GLY A 1 116 ? -9.439 2.434 12.111 1.00 95.38 116 GLY A C 1
ATOM 835 O O . GLY A 1 116 ? -8.529 2.832 12.839 1.00 95.38 116 GLY A O 1
ATOM 836 N N . ALA A 1 117 ? -9.249 1.476 11.197 1.00 98.19 117 ALA A N 1
ATOM 837 C CA . ALA A 1 117 ? -7.925 0.934 10.921 1.00 98.19 117 ALA A CA 1
ATOM 838 C C . ALA A 1 117 ? -6.981 2.031 10.404 1.00 98.19 117 ALA A C 1
ATOM 840 O O . ALA A 1 117 ? -7.373 2.905 9.625 1.00 98.19 117 ALA A O 1
ATOM 841 N N . VAL A 1 118 ? -5.721 1.969 10.827 1.00 98.44 118 VAL A N 1
ATOM 842 C CA . VAL A 1 118 ? -4.650 2.834 10.330 1.00 98.44 118 VAL A CA 1
ATOM 843 C C . VAL A 1 118 ? -3.875 2.071 9.263 1.00 98.44 118 VAL A C 1
ATOM 845 O O . VAL A 1 118 ? -3.338 0.997 9.528 1.00 98.44 118 VAL A O 1
ATOM 848 N N . VAL A 1 119 ? -3.842 2.623 8.056 1.00 98.31 119 VAL A N 1
ATOM 849 C CA . VAL A 1 119 ? -3.210 2.048 6.870 1.00 98.31 119 VAL A CA 1
ATOM 850 C C . VAL A 1 119 ? -1.955 2.848 6.549 1.00 98.31 119 VAL A C 1
ATOM 852 O O . VAL A 1 119 ? -2.025 4.013 6.156 1.00 98.31 119 VAL A O 1
ATOM 855 N N . ASP A 1 120 ? -0.811 2.207 6.719 1.00 97.94 120 ASP A N 1
ATOM 856 C CA . ASP A 1 120 ? 0.508 2.749 6.425 1.00 97.94 120 ASP A CA 1
ATOM 857 C C . ASP A 1 120 ? 0.968 2.264 5.047 1.00 97.94 120 ASP A C 1
ATOM 859 O O . ASP A 1 120 ? 1.009 1.059 4.796 1.00 97.94 120 ASP A O 1
ATOM 863 N N . PHE A 1 121 ? 1.324 3.190 4.157 1.00 97.62 121 PHE A N 1
ATOM 864 C CA . PHE A 1 121 ? 1.790 2.910 2.799 1.00 97.62 121 PHE A CA 1
ATOM 865 C C . PHE A 1 121 ? 3.305 3.070 2.699 1.00 97.62 121 PHE A C 1
ATOM 867 O O . PHE A 1 121 ? 3.866 4.100 3.080 1.00 97.62 121 PHE A O 1
ATOM 874 N N . TYR A 1 122 ? 3.962 2.070 2.120 1.00 95.75 122 TYR A N 1
ATOM 875 C CA . TYR A 1 122 ? 5.413 1.983 2.008 1.00 95.75 122 TYR A CA 1
ATOM 876 C C . TYR A 1 122 ? 5.827 1.884 0.554 1.00 95.75 122 TYR A C 1
ATOM 878 O O . TYR A 1 122 ? 5.240 1.123 -0.211 1.00 95.75 122 TYR A O 1
ATOM 886 N N . CYS A 1 123 ? 6.894 2.585 0.187 1.00 93.38 123 CYS A N 1
ATOM 887 C CA . CYS A 1 123 ? 7.578 2.329 -1.066 1.00 93.38 123 CYS A CA 1
ATOM 888 C C . CYS A 1 123 ? 8.803 1.452 -0.806 1.00 93.38 123 CYS A C 1
ATOM 890 O O . CYS A 1 123 ? 9.649 1.813 0.010 1.00 93.38 123 CYS A O 1
ATOM 892 N N . LEU A 1 124 ? 8.892 0.31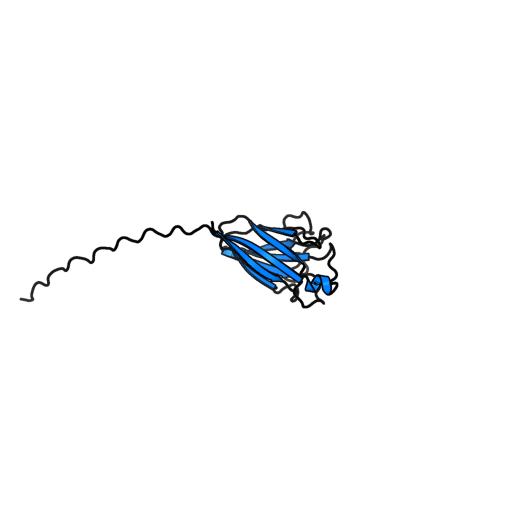0 -1.491 1.00 91.12 124 LEU A N 1
ATOM 893 C CA . LEU A 1 124 ? 9.979 -0.663 -1.308 1.00 91.12 124 LEU A CA 1
ATOM 894 C C . LEU A 1 124 ? 10.981 -0.648 -2.469 1.00 91.12 124 LEU A C 1
ATOM 896 O O . LEU A 1 124 ? 12.002 -1.327 -2.421 1.00 91.12 124 LEU A O 1
ATOM 900 N N . SER A 1 125 ? 10.696 0.132 -3.512 1.00 88.25 125 SER A N 1
ATOM 901 C CA . SER A 1 125 ? 11.472 0.171 -4.752 1.00 88.25 125 SER A CA 1
ATOM 902 C C . SER A 1 125 ? 12.078 1.544 -5.004 1.00 88.25 125 SER A C 1
ATOM 904 O O . SER A 1 125 ? 11.644 2.542 -4.438 1.00 88.25 125 SER A O 1
ATOM 906 N N . TRP A 1 126 ? 13.060 1.580 -5.906 1.00 86.25 126 TRP A N 1
ATOM 907 C CA . TRP A 1 126 ? 13.774 2.782 -6.355 1.00 86.25 126 TRP A CA 1
ATOM 908 C C . TRP A 1 126 ? 14.348 3.624 -5.213 1.00 86.25 126 TRP A C 1
ATOM 910 O O . TRP A 1 126 ? 14.265 4.848 -5.218 1.00 86.25 126 TRP A O 1
ATOM 920 N N . ASP A 1 127 ? 15.019 2.962 -4.278 1.00 86.88 127 ASP A N 1
ATOM 921 C CA . ASP A 1 127 ? 15.749 3.568 -3.163 1.00 86.88 127 ASP A CA 1
ATOM 922 C C . ASP A 1 127 ? 16.675 4.736 -3.561 1.00 86.88 127 ASP A C 1
ATOM 924 O O . ASP A 1 127 ? 16.870 5.681 -2.790 1.00 86.88 127 ASP A O 1
ATOM 928 N N . LYS A 1 128 ? 17.227 4.708 -4.779 1.00 87.44 128 LYS A N 1
ATOM 929 C CA . LYS A 1 128 ? 18.072 5.776 -5.341 1.00 87.44 128 LYS A CA 1
ATOM 930 C C . LYS A 1 128 ? 17.297 7.003 -5.827 1.00 87.44 128 LYS A C 1
ATOM 932 O O . LYS A 1 128 ? 17.879 8.085 -5.898 1.00 87.44 128 LYS A O 1
ATOM 937 N N . TYR A 1 129 ? 16.022 6.857 -6.169 1.00 87.25 129 TYR A N 1
ATOM 938 C CA . TYR A 1 129 ? 15.167 7.958 -6.599 1.00 87.25 129 TYR A CA 1
ATOM 939 C C . TYR A 1 129 ? 14.473 8.580 -5.382 1.00 87.25 129 TYR A C 1
ATOM 941 O O . TYR A 1 129 ? 13.868 7.884 -4.576 1.00 87.25 129 TYR A O 1
ATOM 949 N N . LYS A 1 130 ? 14.593 9.902 -5.219 1.00 86.12 130 LYS A N 1
ATOM 950 C CA . LYS A 1 130 ? 14.100 10.627 -4.029 1.00 86.12 130 LYS A CA 1
ATOM 951 C C . LYS A 1 130 ? 12.844 11.466 -4.281 1.00 86.12 130 LYS A C 1
ATOM 953 O O . LYS A 1 130 ? 12.404 12.178 -3.384 1.00 86.12 130 LYS A O 1
ATOM 958 N N . GLY A 1 131 ? 12.302 11.418 -5.497 1.00 91.12 131 GLY A N 1
ATOM 959 C CA . GLY A 1 131 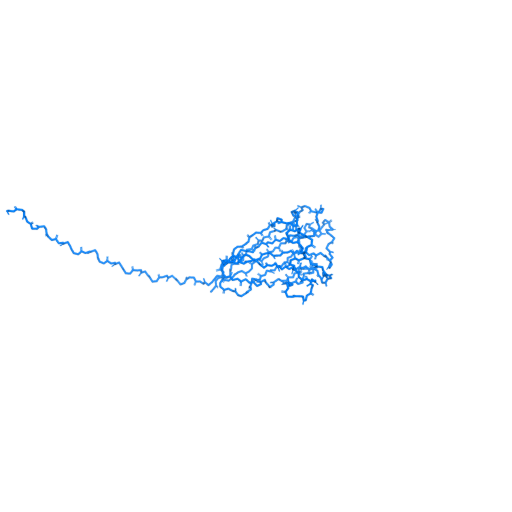? 11.045 12.079 -5.839 1.00 91.12 131 GLY A CA 1
ATOM 960 C C . GLY A 1 131 ? 9.828 11.211 -5.523 1.00 91.12 131 GLY A C 1
ATOM 961 O O . GLY A 1 131 ? 9.958 10.088 -5.038 1.00 91.12 131 GLY A O 1
ATOM 962 N N . VAL A 1 132 ? 8.646 11.734 -5.849 1.00 93.56 132 VAL A N 1
ATOM 963 C CA . VAL A 1 132 ? 7.381 10.990 -5.778 1.00 93.56 132 VAL A CA 1
ATOM 964 C C . VAL A 1 132 ? 7.403 9.861 -6.794 1.00 93.56 132 VAL A C 1
ATOM 966 O O . VAL A 1 132 ? 7.701 10.092 -7.960 1.00 93.56 132 VAL A O 1
ATOM 969 N N . GLN A 1 133 ? 7.079 8.647 -6.374 1.00 92.94 133 GLN A N 1
ATOM 970 C CA . GLN A 1 133 ? 7.098 7.449 -7.217 1.00 92.94 133 GLN A CA 1
ATOM 971 C C . GLN A 1 133 ? 5.703 7.045 -7.646 1.00 92.94 133 GLN A C 1
ATOM 973 O O . GLN A 1 133 ? 5.480 6.735 -8.816 1.00 92.94 133 GLN A O 1
ATOM 978 N N . TYR A 1 134 ? 4.770 7.105 -6.702 1.00 94.06 134 TYR A N 1
ATOM 979 C CA . TYR A 1 134 ? 3.372 6.807 -6.944 1.00 94.06 134 TYR A CA 1
ATOM 980 C C . TYR A 1 134 ? 2.506 7.929 -6.396 1.00 94.06 134 TYR A C 1
ATOM 982 O O . TYR A 1 134 ? 2.774 8.450 -5.316 1.00 94.06 134 TYR A O 1
ATOM 990 N N . THR A 1 135 ? 1.436 8.242 -7.111 1.00 95.38 135 THR A N 1
ATOM 991 C CA . THR A 1 135 ? 0.328 9.025 -6.574 1.00 95.38 135 THR A CA 1
ATOM 992 C C . THR A 1 135 ? -0.833 8.071 -6.340 1.00 95.38 135 THR A C 1
ATOM 994 O O . THR A 1 135 ? -1.321 7.414 -7.263 1.00 95.38 135 THR A O 1
ATOM 997 N N . LEU A 1 136 ? -1.259 7.981 -5.087 1.00 97.00 136 LEU A N 1
ATOM 998 C CA . LEU A 1 136 ? -2.405 7.206 -4.651 1.00 97.00 136 LEU A CA 1
ATOM 999 C C . LEU A 1 136 ? -3.652 8.072 -4.643 1.00 97.00 136 LEU A C 1
ATOM 1001 O O . LEU A 1 136 ? -3.627 9.243 -4.260 1.00 97.00 136 LEU A O 1
ATOM 1005 N N . THR A 1 137 ? -4.760 7.450 -5.002 1.00 97.19 137 THR A N 1
ATOM 1006 C CA . THR A 1 137 ? -6.102 7.990 -4.854 1.00 97.19 137 THR A CA 1
ATOM 1007 C C . THR A 1 137 ? -6.888 7.023 -3.984 1.00 97.19 137 THR A C 1
ATOM 1009 O O . THR A 1 137 ? -7.319 5.968 -4.436 1.00 97.19 137 THR A O 1
ATOM 1012 N N . ILE A 1 138 ? -7.005 7.362 -2.706 1.00 97.06 138 ILE A N 1
ATOM 1013 C CA . ILE A 1 138 ? -7.678 6.559 -1.689 1.00 97.06 138 ILE A CA 1
ATOM 1014 C C . ILE A 1 138 ? -9.168 6.869 -1.758 1.00 97.06 138 ILE A C 1
ATOM 1016 O O . ILE A 1 138 ? -9.562 8.016 -1.540 1.00 97.06 138 ILE A O 1
ATOM 1020 N N . ASN A 1 139 ? -9.973 5.854 -2.054 1.00 94.25 139 ASN A N 1
ATOM 1021 C CA . ASN A 1 139 ? -11.421 5.944 -2.155 1.00 94.25 139 ASN A CA 1
ATOM 1022 C C . ASN A 1 139 ? -12.037 5.275 -0.920 1.00 94.25 139 ASN A C 1
ATOM 1024 O O . ASN A 1 139 ? -12.183 4.053 -0.869 1.00 94.25 139 ASN A O 1
ATOM 1028 N N . ASP A 1 140 ? -12.345 6.085 0.090 1.00 92.19 140 ASP A N 1
ATOM 1029 C CA . ASP A 1 140 ? -13.049 5.653 1.299 1.00 92.19 140 ASP A CA 1
ATOM 1030 C C . ASP A 1 140 ? -14.537 6.018 1.190 1.00 92.19 140 ASP A C 1
ATOM 1032 O O . ASP A 1 140 ? -14.913 6.989 0.526 1.00 92.19 140 ASP A O 1
ATOM 1036 N N . GLU A 1 141 ? -15.399 5.253 1.847 1.00 84.75 141 GLU A N 1
ATOM 1037 C CA . GLU A 1 141 ? -16.845 5.437 1.830 1.00 84.75 141 GLU A CA 1
ATOM 1038 C C . GLU A 1 141 ? -17.363 5.647 3.249 1.00 84.75 141 GLU A C 1
ATOM 1040 O O . GLU A 1 141 ? -17.802 4.729 3.940 1.00 84.75 141 GLU A O 1
ATOM 1045 N N . GLU A 1 142 ? -17.353 6.902 3.694 1.00 74.75 142 GLU A N 1
ATOM 1046 C CA . GLU A 1 142 ? -17.983 7.255 4.957 1.00 74.75 142 GLU A CA 1
ATOM 1047 C C . GLU A 1 142 ? -19.510 7.214 4.781 1.00 74.75 142 GLU A C 1
ATOM 1049 O O . GLU A 1 142 ? -20.100 7.927 3.950 1.00 74.75 142 GLU A O 1
ATOM 1054 N N . ALA A 1 143 ? -20.173 6.343 5.547 1.00 63.31 143 ALA A N 1
ATOM 1055 C CA . ALA A 1 143 ? -21.621 6.388 5.684 1.00 63.31 143 ALA A CA 1
ATOM 1056 C C . ALA A 1 143 ? -22.009 7.796 6.153 1.00 63.31 143 ALA A C 1
ATOM 1058 O O . ALA A 1 143 ? -21.390 8.347 7.060 1.00 63.31 143 ALA A O 1
ATOM 1059 N N . ALA A 1 144 ? -23.008 8.399 5.504 1.00 58.47 144 ALA A N 1
ATOM 1060 C CA . ALA A 1 144 ? -23.486 9.697 5.950 1.00 58.47 144 ALA A CA 1
ATOM 1061 C C . ALA A 1 144 ? -24.009 9.520 7.377 1.00 58.47 144 ALA A C 1
ATOM 1063 O O . ALA A 1 144 ? -24.856 8.660 7.609 1.00 58.47 144 ALA A O 1
ATOM 1064 N N . VAL A 1 145 ? -23.484 10.299 8.321 1.00 56.41 145 VAL A N 1
ATOM 1065 C CA . VAL A 1 145 ? -24.152 10.453 9.607 1.00 56.41 145 VAL A CA 1
ATOM 1066 C C . VAL A 1 145 ? -25.497 11.109 9.308 1.00 56.41 145 VAL A C 1
ATOM 1068 O O . VAL A 1 145 ? -25.542 12.224 8.784 1.00 56.41 145 VAL A O 1
ATOM 1071 N N . GLU A 1 146 ? -26.591 10.385 9.549 1.00 57.81 146 GLU A N 1
ATOM 1072 C CA . GLU A 1 146 ? -27.912 11.007 9.620 1.00 57.81 146 GLU A CA 1
ATOM 1073 C C . GLU A 1 146 ? -27.783 12.175 10.615 1.00 57.81 146 GLU A C 1
ATOM 1075 O O . GLU A 1 146 ? -27.199 11.982 11.691 1.00 57.81 146 GLU A O 1
ATOM 1080 N N . PRO A 1 147 ? -28.233 13.397 10.278 1.00 56.62 147 PRO A N 1
ATOM 1081 C CA . PRO A 1 147 ? -28.308 14.452 11.271 1.00 56.62 147 PRO A CA 1
ATOM 1082 C C . PRO A 1 147 ? -29.198 13.919 12.390 1.00 56.62 147 PRO A C 1
ATOM 1084 O O . PRO A 1 147 ? -30.362 13.614 12.139 1.00 56.62 147 PRO A O 1
ATOM 1087 N N . GLY A 1 148 ? -28.641 13.748 13.592 1.00 57.91 148 GLY A N 1
ATOM 1088 C CA . GLY A 1 148 ? -29.444 13.375 14.749 1.00 57.91 148 GLY A CA 1
ATOM 1089 C C . GLY A 1 148 ? -30.629 14.330 14.842 1.00 57.91 148 GLY A C 1
ATOM 1090 O O . GLY A 1 148 ? -30.451 15.542 14.674 1.00 57.91 148 GLY A O 1
ATOM 1091 N N . GLU A 1 149 ? -31.830 13.783 15.040 1.00 53.16 149 GLU A N 1
ATOM 1092 C CA . GLU A 1 149 ? -33.001 14.597 15.353 1.00 53.16 149 GLU A CA 1
ATOM 1093 C C . GLU A 1 149 ? -32.612 15.588 16.459 1.00 53.16 149 GLU A C 1
ATOM 1095 O O . GLU A 1 149 ? -31.919 15.197 17.405 1.00 53.16 149 GLU A O 1
ATOM 1100 N N . PRO A 1 150 ? -32.962 16.880 16.326 1.00 58.38 150 PRO A N 1
ATOM 1101 C CA . PRO A 1 150 ? -32.667 17.845 17.369 1.00 58.38 150 PRO A CA 1
ATOM 1102 C C . PRO A 1 150 ? -33.270 17.321 18.670 1.00 58.38 150 PRO A C 1
ATOM 1104 O O . PRO A 1 150 ? -34.471 17.059 18.717 1.00 58.38 150 PRO A O 1
ATOM 1107 N N . GLU A 1 151 ? -32.440 17.146 19.703 1.00 58.28 151 GLU A N 1
ATOM 1108 C CA . GLU A 1 151 ? -32.946 16.843 21.037 1.00 58.28 151 GLU A CA 1
ATOM 1109 C C . GLU A 1 151 ? -33.985 17.913 21.380 1.00 58.28 151 GLU A C 1
ATOM 1111 O O . GLU A 1 151 ? -33.683 19.113 21.377 1.00 58.28 151 GLU A O 1
ATOM 1116 N N . GLU A 1 152 ? -35.234 17.485 21.594 1.00 59.69 152 GLU A N 1
ATOM 1117 C CA . GLU A 1 152 ? -36.286 18.386 22.039 1.00 59.69 152 GLU A CA 1
ATOM 1118 C C . GLU A 1 152 ? -35.781 19.103 23.297 1.00 59.69 152 GLU A C 1
ATOM 1120 O O . GLU A 1 152 ? -35.265 18.450 24.211 1.00 59.69 152 GLU A O 1
ATOM 1125 N N . PRO A 1 153 ? -35.883 20.442 23.368 1.00 60.12 153 PRO A N 1
ATOM 1126 C CA . PRO A 1 153 ? -35.411 21.168 24.529 1.00 60.12 153 PRO A CA 1
ATOM 1127 C C . PRO A 1 153 ? -36.171 20.650 25.747 1.00 60.12 153 PRO A C 1
ATOM 1129 O O . PRO A 1 153 ? -37.393 20.792 25.844 1.00 60.12 153 PRO A O 1
ATOM 1132 N N . THR A 1 154 ? -35.449 20.042 26.687 1.00 59.72 154 THR A N 1
ATOM 1133 C CA . THR A 1 154 ? -36.019 19.700 27.984 1.00 59.72 154 THR A CA 1
ATOM 1134 C C . THR A 1 154 ? -36.487 21.002 28.625 1.00 59.72 154 THR A C 1
ATOM 1136 O O . THR A 1 154 ? -35.705 21.924 28.865 1.00 59.72 154 THR A O 1
ATOM 1139 N N . LYS A 1 155 ? -37.808 21.107 28.818 1.00 65.31 155 LYS A N 1
ATOM 1140 C CA . LYS A 1 155 ? -38.469 22.226 29.494 1.00 65.31 155 LYS A CA 1
ATOM 1141 C C . LYS A 1 155 ? -37.685 22.536 30.780 1.00 65.31 155 LYS A C 1
ATOM 1143 O O . LYS A 1 155 ? -37.537 21.627 31.599 1.00 65.31 155 LYS A O 1
ATOM 1148 N N . PRO A 1 156 ? -37.188 23.770 30.984 1.00 54.53 156 PRO A N 1
ATOM 1149 C CA . PRO A 1 156 ? -36.601 24.147 32.259 1.00 54.53 156 PRO A CA 1
ATOM 1150 C C . PRO A 1 156 ? -37.637 23.900 33.352 1.00 54.53 156 PRO A C 1
ATOM 1152 O O . PRO A 1 156 ? -38.781 24.346 33.225 1.00 54.53 156 PRO A O 1
ATOM 1155 N N . GLY A 1 157 ? -37.242 23.129 34.366 1.00 55.09 157 GLY A N 1
ATOM 1156 C CA . GLY A 1 157 ? -38.089 22.779 35.497 1.00 55.09 157 GLY A CA 1
ATOM 1157 C C . GLY A 1 157 ? -38.795 24.012 36.051 1.00 55.09 157 GLY A C 1
ATOM 1158 O O . GLY A 1 157 ? -38.176 25.060 36.249 1.00 55.09 157 GLY A O 1
ATOM 1159 N N . GLU A 1 158 ? -40.105 23.877 36.244 1.00 53.28 158 GLU A N 1
ATOM 1160 C CA . GLU A 1 158 ? -40.906 24.850 36.971 1.00 53.28 158 GLU A CA 1
ATOM 1161 C C . GLU A 1 158 ? -40.249 25.123 38.324 1.00 53.28 158 GLU A C 1
ATOM 1163 O O . GLU A 1 158 ? -39.835 24.218 39.046 1.00 53.28 158 GLU A O 1
ATOM 1168 N N . THR A 1 159 ? -40.087 26.409 38.594 1.00 56.34 159 THR A N 1
ATOM 1169 C CA . THR A 1 159 ? -39.519 26.970 39.809 1.00 56.34 159 THR A CA 1
ATOM 1170 C C . THR A 1 159 ? -40.341 26.491 41.004 1.00 56.34 159 THR A C 1
ATOM 1172 O O . THR A 1 159 ? -41.534 26.775 41.066 1.00 56.34 159 THR A O 1
ATOM 1175 N N . GLU A 1 160 ? -39.728 25.771 41.946 1.00 55.69 160 GLU A N 1
ATOM 1176 C CA . GLU A 1 160 ? -40.337 25.578 43.262 1.00 55.69 160 GLU A CA 1
ATOM 1177 C C . GLU A 1 160 ? -40.191 26.882 44.058 1.00 55.69 160 GLU A C 1
ATOM 1179 O O . GLU A 1 160 ? -39.093 27.413 44.242 1.00 55.69 160 GLU A O 1
ATOM 1184 N N . ASP A 1 161 ? -41.343 27.423 44.446 1.00 63.12 161 ASP A N 1
ATOM 1185 C CA . ASP A 1 161 ? -41.533 28.645 45.226 1.00 63.12 161 ASP A CA 1
ATOM 1186 C C . ASP A 1 161 ? -40.796 28.561 46.584 1.00 63.12 161 ASP A C 1
ATOM 1188 O O . ASP A 1 161 ? -40.878 27.530 47.262 1.00 63.12 161 ASP A O 1
ATOM 1192 N N . PRO A 1 162 ? -40.084 29.610 47.034 1.00 64.75 162 PRO A N 1
ATOM 1193 C CA . PRO A 1 162 ? -39.443 29.604 48.341 1.00 64.75 162 PRO A CA 1
ATOM 1194 C C . PRO A 1 162 ? -40.478 29.870 49.445 1.00 64.75 162 PRO A C 1
ATOM 1196 O O . PRO A 1 162 ? -40.976 30.985 49.580 1.00 64.75 162 PRO A O 1
ATOM 1199 N N . ALA A 1 163 ? -40.766 28.874 50.287 1.00 56.81 163 ALA A N 1
ATOM 1200 C CA . ALA A 1 163 ? -41.515 29.101 51.524 1.00 56.81 163 ALA A CA 1
ATOM 1201 C C . ALA A 1 163 ? -40.583 29.609 52.647 1.00 56.81 163 ALA A C 1
ATOM 1203 O O . ALA A 1 163 ? -39.534 29.023 52.915 1.00 56.81 163 ALA A O 1
ATOM 1204 N N . GLU A 1 164 ? -40.990 30.728 53.256 1.00 57.91 164 GLU A N 1
ATOM 1205 C CA . GLU A 1 164 ? -40.304 31.552 54.266 1.00 57.91 164 GLU A CA 1
ATOM 1206 C C . GLU A 1 164 ? -39.762 30.816 55.512 1.00 57.91 164 GLU A C 1
ATOM 1208 O O . GLU A 1 164 ? -40.324 29.805 55.938 1.00 57.91 164 GLU A O 1
ATOM 1213 N N . PRO A 1 165 ? -38.731 31.377 56.181 1.00 60.91 165 PRO A N 1
ATOM 1214 C CA . PRO A 1 165 ? -38.321 30.950 57.513 1.00 60.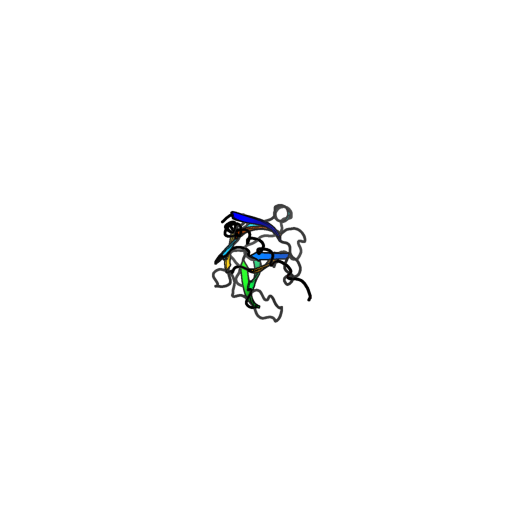91 165 PRO A CA 1
ATOM 1215 C C . PRO A 1 165 ? -39.212 31.589 58.594 1.00 60.91 165 PRO A C 1
ATOM 1217 O O . PRO A 1 165 ? -39.331 32.814 58.664 1.00 60.91 165 PRO A O 1
ATOM 1220 N N . GLY A 1 166 ? -39.783 30.759 59.472 1.00 39.81 166 GLY A N 1
ATOM 1221 C CA . GLY A 1 166 ? -40.511 31.164 60.679 1.00 39.81 166 GLY A CA 1
ATOM 1222 C C . GLY A 1 166 ? -40.270 30.195 61.824 1.00 39.81 166 GLY A C 1
ATOM 1223 O O . GLY A 1 166 ? -40.378 28.974 61.575 1.00 39.81 166 GLY A O 1
#

pLDDT: mean 86.15, std 13.79, range [39.81, 98.44]

Radius of gyration: 23.59 Å; chains: 1; bounding box: 60×46×78 Å